Protein AF-A0AAD6LCE7-F1 (afdb_monomer_lite)

Sequence (92 aa):
MATATRVLFFMGLVVSLVSVASAISGTATYYNVYVRPTNAGVPQPCKGGSVTVKIVDRCPSPGCQATIDLSQEAFSQIADLNAGKINIDYTQ

Secondary structure (DSSP, 8-state):
-HHHHHHHHHHHHHHHH--------EEEEEEEE--S-SSTT-SS-B--S--EEEE---PPTTT-SS-----HHHHHHHB-GGG----EEEE-

Structure (mmCIF, N/CA/C/O backbone):
data_AF-A0AAD6LCE7-F1
#
_entry.id   AF-A0AAD6LCE7-F1
#
loop_
_atom_site.group_PDB
_atom_site.id
_atom_site.type_symbol
_atom_site.label_atom_id
_atom_site.label_alt_id
_atom_site.label_comp_id
_atom_site.label_asym_id
_atom_site.label_entity_id
_atom_site.label_seq_id
_atom_site.pdbx_PDB_ins_code
_atom_site.Cartn_x
_atom_site.Cartn_y
_atom_site.Cartn_z
_atom_site.occupancy
_atom_site.B_iso_or_equiv
_atom_site.auth_seq_id
_atom_site.auth_comp_id
_atom_site.auth_asym_id
_atom_site.auth_atom_id
_atom_site.pdbx_PDB_model_num
ATOM 1 N N . MET A 1 1 ? 46.910 11.308 -29.979 1.00 59.31 1 MET A N 1
ATOM 2 C CA . MET A 1 1 ? 46.293 10.049 -29.494 1.00 59.31 1 MET A CA 1
ATOM 3 C C . MET A 1 1 ? 46.070 10.031 -27.977 1.00 59.31 1 MET A C 1
ATOM 5 O O . MET A 1 1 ? 45.014 9.585 -27.567 1.00 59.31 1 MET A O 1
ATOM 9 N N . ALA A 1 2 ? 46.962 10.589 -27.143 1.00 60.25 2 ALA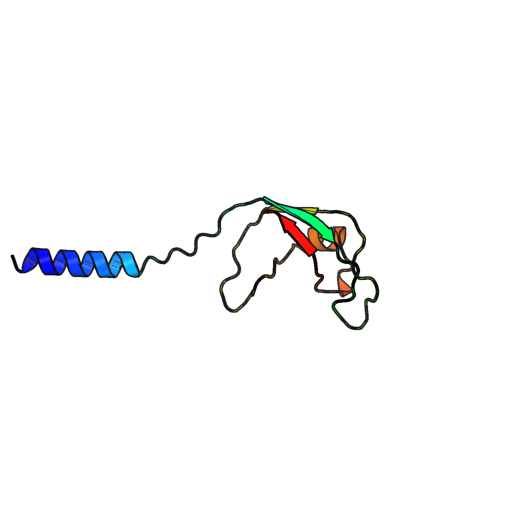 A N 1
ATOM 10 C CA . ALA A 1 2 ? 46.797 10.595 -25.677 1.00 60.25 2 ALA A CA 1
ATOM 11 C C . ALA A 1 2 ? 45.624 11.449 -25.128 1.00 60.25 2 ALA A C 1
ATOM 13 O O . ALA A 1 2 ? 45.048 11.122 -24.093 1.00 60.25 2 ALA A O 1
ATOM 14 N N . THR A 1 3 ? 45.246 12.535 -25.811 1.00 59.53 3 THR A N 1
ATOM 15 C CA . THR A 1 3 ? 44.176 13.451 -25.368 1.00 59.53 3 THR A CA 1
ATOM 16 C C . THR A 1 3 ? 42.777 12.856 -25.552 1.00 59.53 3 THR A C 1
ATOM 18 O O . THR A 1 3 ? 41.931 13.005 -24.678 1.00 59.53 3 THR A O 1
ATOM 21 N N . ALA A 1 4 ? 42.550 12.115 -26.643 1.00 61.41 4 ALA A N 1
ATOM 22 C CA . ALA A 1 4 ? 41.262 11.484 -26.944 1.00 61.41 4 ALA A CA 1
ATOM 23 C C . ALA A 1 4 ? 40.922 10.356 -25.955 1.00 61.41 4 ALA A C 1
ATOM 25 O O . ALA A 1 4 ? 39.789 10.262 -25.490 1.00 61.41 4 ALA A O 1
ATOM 26 N N . THR A 1 5 ? 41.913 9.551 -25.558 1.00 61.88 5 THR A N 1
ATOM 27 C CA . THR A 1 5 ? 41.730 8.468 -24.580 1.00 61.88 5 THR A CA 1
ATOM 28 C C . THR A 1 5 ? 41.337 8.999 -23.200 1.00 61.88 5 THR A C 1
ATOM 30 O O . THR A 1 5 ? 40.483 8.415 -22.543 1.00 61.88 5 THR A O 1
ATOM 33 N N . ARG A 1 6 ? 41.893 10.143 -22.770 1.00 66.31 6 ARG A N 1
ATOM 34 C CA . ARG A 1 6 ? 41.508 10.788 -21.502 1.00 66.31 6 ARG A CA 1
ATOM 35 C C . ARG A 1 6 ? 40.080 11.326 -21.539 1.00 66.31 6 ARG A C 1
ATOM 37 O O . ARG A 1 6 ? 39.344 11.130 -20.581 1.00 66.31 6 ARG A O 1
ATOM 44 N N . VAL A 1 7 ? 39.671 11.943 -22.648 1.00 72.31 7 VAL A N 1
ATOM 45 C CA . VAL A 1 7 ? 38.294 12.436 -22.823 1.00 72.31 7 VAL A CA 1
ATOM 46 C C . VAL A 1 7 ? 37.290 11.280 -22.810 1.00 72.31 7 VAL A C 1
ATOM 48 O O . VAL A 1 7 ? 36.261 11.381 -22.150 1.00 72.31 7 VAL A O 1
ATOM 51 N N . LEU A 1 8 ? 37.612 10.157 -23.459 1.00 69.50 8 LEU A N 1
ATOM 52 C CA . LEU A 1 8 ? 36.774 8.952 -23.460 1.00 69.50 8 LEU A CA 1
ATOM 53 C C . LEU A 1 8 ? 36.630 8.333 -22.061 1.00 69.50 8 LEU A C 1
ATOM 55 O O . LEU A 1 8 ? 35.527 7.955 -21.677 1.00 69.50 8 LEU A O 1
ATOM 59 N N . PHE A 1 9 ? 37.708 8.286 -21.272 1.00 74.00 9 PHE A N 1
ATOM 60 C CA . PHE A 1 9 ? 37.653 7.809 -19.885 1.00 74.00 9 PHE A CA 1
ATOM 61 C C . PHE A 1 9 ? 36.818 8.720 -18.978 1.00 74.00 9 PHE A C 1
ATOM 63 O O . PHE A 1 9 ? 36.013 8.223 -18.192 1.00 74.00 9 PHE A O 1
ATOM 70 N N . PHE A 1 10 ? 36.965 10.042 -19.100 1.00 72.00 10 PHE A N 1
ATOM 71 C CA . PHE A 1 10 ? 36.160 10.991 -18.326 1.00 72.00 10 PHE A CA 1
ATOM 72 C C . PHE A 1 10 ? 34.679 10.947 -18.721 1.00 72.00 10 PHE A C 1
ATOM 74 O O . PHE A 1 10 ? 33.825 10.932 -17.841 1.00 72.00 10 PHE A O 1
ATOM 81 N N . MET A 1 11 ? 34.362 10.847 -20.016 1.00 70.81 11 MET A N 1
ATOM 82 C CA . MET A 1 11 ? 32.983 10.664 -20.483 1.00 70.81 11 MET A CA 1
ATOM 83 C C . MET A 1 11 ? 32.377 9.350 -19.968 1.00 70.81 11 MET A C 1
ATOM 85 O O . MET A 1 11 ? 31.249 9.353 -19.484 1.00 70.81 11 MET A O 1
ATOM 89 N N . GLY A 1 12 ? 33.130 8.244 -19.995 1.00 69.88 12 GLY A N 1
ATOM 90 C CA . GLY A 1 12 ? 32.681 6.960 -19.445 1.00 69.88 12 GLY A CA 1
ATOM 91 C C . GLY A 1 12 ? 32.415 7.007 -17.936 1.00 69.88 12 GLY A C 1
ATOM 92 O O . GLY A 1 12 ? 31.403 6.484 -17.471 1.00 69.88 12 GLY A O 1
ATOM 93 N N . LEU A 1 13 ? 33.274 7.696 -17.177 1.00 71.19 13 LEU A N 1
ATOM 94 C CA . LEU A 1 13 ? 33.112 7.873 -15.731 1.00 71.19 13 LEU A CA 1
ATOM 95 C C . LEU A 1 13 ? 31.872 8.717 -15.401 1.00 71.19 13 LEU A C 1
ATOM 97 O O . LEU A 1 13 ? 31.105 8.358 -14.508 1.00 71.19 13 LEU A O 1
ATOM 101 N N . VAL A 1 14 ? 31.614 9.784 -16.161 1.00 68.56 14 VAL A N 1
ATOM 102 C CA . VAL A 1 14 ? 30.427 10.632 -15.969 1.00 68.56 14 VAL A CA 1
ATOM 103 C C . VAL A 1 14 ? 29.140 9.869 -16.292 1.00 68.56 14 VAL A C 1
ATOM 105 O O . VAL A 1 14 ? 28.209 9.930 -15.496 1.00 68.56 14 VAL A O 1
ATOM 108 N N . VAL A 1 15 ? 29.094 9.086 -17.378 1.00 65.88 15 VAL A N 1
ATOM 109 C CA . VAL A 1 15 ? 27.912 8.276 -17.746 1.00 65.88 15 VAL A CA 1
ATOM 110 C C . VAL A 1 15 ? 27.583 7.223 -16.680 1.00 65.88 15 VAL A C 1
ATOM 112 O O . VAL A 1 15 ? 26.412 6.983 -16.404 1.00 65.88 15 VAL A O 1
ATOM 115 N N . SER A 1 16 ? 28.592 6.642 -16.023 1.00 63.12 16 SER A N 1
ATOM 116 C CA . SER A 1 16 ? 28.374 5.659 -14.950 1.00 63.12 16 SER A CA 1
ATOM 117 C C . SER A 1 16 ? 27.842 6.255 -13.637 1.00 63.12 16 SER A C 1
ATOM 119 O O . SER A 1 16 ? 27.181 5.558 -12.868 1.00 63.12 16 SER A O 1
ATOM 121 N N . LEU A 1 17 ? 28.079 7.548 -13.385 1.00 61.31 17 LEU A N 1
ATOM 122 C CA . LEU A 1 17 ? 27.592 8.242 -12.186 1.00 61.31 17 LEU A CA 1
ATOM 123 C C . LEU A 1 17 ? 26.138 8.711 -12.317 1.00 61.31 17 LEU A C 1
ATOM 125 O O . LEU A 1 17 ? 25.483 8.942 -11.301 1.00 61.31 17 LEU A O 1
ATOM 129 N N . VAL A 1 18 ? 25.596 8.806 -13.536 1.00 62.31 18 VAL A N 1
ATOM 130 C CA . VAL A 1 18 ? 24.188 9.172 -13.766 1.00 62.31 18 VAL A CA 1
ATOM 131 C C . VAL A 1 18 ? 23.287 7.939 -13.632 1.00 62.31 18 VAL A C 1
ATOM 133 O O . VAL A 1 18 ? 22.559 7.553 -14.541 1.00 62.31 18 VAL A O 1
ATOM 136 N N . SER A 1 19 ? 23.327 7.292 -12.469 1.00 59.28 19 SER A N 1
ATOM 137 C CA . SER A 1 19 ? 22.295 6.329 -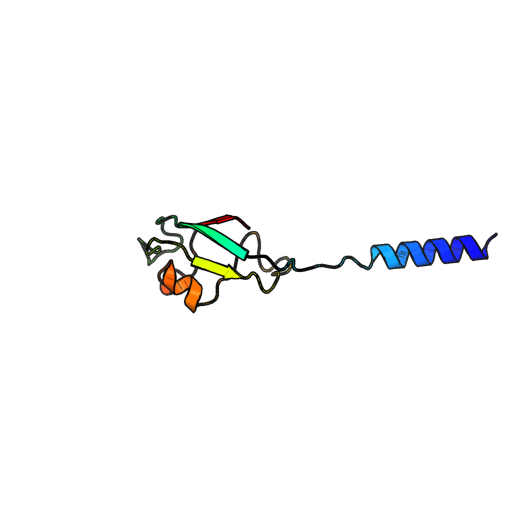12.078 1.00 59.28 19 SER A CA 1
ATOM 138 C C . SER A 1 19 ? 21.032 7.107 -11.71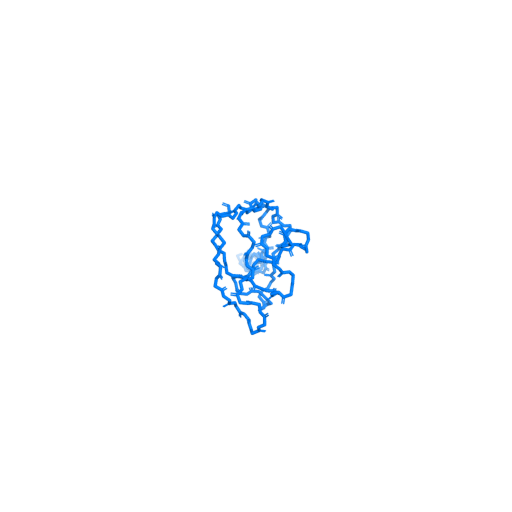7 1.00 59.28 19 SER A C 1
ATOM 140 O O . SER A 1 19 ? 20.794 7.437 -10.558 1.00 59.28 19 SER A O 1
ATOM 142 N N . VAL A 1 20 ? 20.244 7.483 -12.723 1.00 58.62 20 VAL A N 1
ATOM 143 C CA . VAL A 1 20 ? 18.980 8.189 -12.496 1.00 58.62 20 VAL A CA 1
ATOM 144 C C . VAL A 1 20 ? 17.999 7.218 -11.843 1.00 58.62 20 VAL A C 1
ATOM 146 O O . VAL A 1 20 ? 17.510 6.284 -12.477 1.00 58.62 20 VAL A O 1
ATOM 149 N N . ALA A 1 21 ? 17.698 7.437 -10.564 1.00 56.09 21 ALA A N 1
ATOM 150 C CA . ALA A 1 21 ? 16.537 6.850 -9.913 1.00 56.09 21 ALA A CA 1
ATOM 151 C C . ALA A 1 21 ? 15.284 7.560 -10.447 1.00 56.09 21 ALA A C 1
ATOM 153 O O . ALA A 1 21 ? 14.735 8.449 -9.805 1.00 56.09 21 ALA A O 1
ATOM 154 N N . SER A 1 22 ? 14.855 7.227 -11.663 1.00 59.50 22 SER A N 1
ATOM 155 C CA . SER A 1 22 ? 13.601 7.749 -12.194 1.00 59.50 22 SER A CA 1
ATOM 156 C C . SER A 1 22 ? 12.431 7.060 -11.488 1.00 59.50 22 SER A C 1
ATOM 158 O O . SER A 1 22 ? 12.268 5.838 -11.538 1.00 59.50 22 SER A O 1
ATOM 160 N N . ALA A 1 23 ? 11.620 7.849 -10.784 1.00 55.19 23 ALA A N 1
ATOM 161 C CA . ALA A 1 23 ? 10.283 7.434 -10.392 1.00 55.19 23 ALA A CA 1
ATOM 162 C C . ALA A 1 23 ? 9.410 7.464 -11.655 1.00 55.19 23 ALA A C 1
ATOM 164 O O . ALA A 1 23 ? 9.187 8.522 -12.246 1.00 55.19 23 ALA A O 1
ATOM 165 N N . ILE A 1 24 ? 8.969 6.295 -12.119 1.00 60.59 24 ILE A N 1
ATOM 166 C CA . ILE A 1 24 ? 8.050 6.198 -13.254 1.00 60.59 24 ILE A CA 1
ATOM 167 C C . ILE A 1 24 ? 6.670 6.605 -12.733 1.00 60.59 24 ILE A C 1
ATOM 169 O O . ILE A 1 24 ? 6.139 5.971 -11.822 1.00 60.59 24 ILE A O 1
ATOM 173 N N . SER A 1 25 ? 6.097 7.676 -13.282 1.00 56.88 25 SER A N 1
ATOM 174 C CA . SER A 1 25 ? 4.700 8.020 -13.010 1.00 56.88 25 SER A CA 1
ATOM 175 C C . SER A 1 25 ? 3.803 6.938 -13.616 1.00 56.88 25 SER A C 1
ATOM 177 O O . SER A 1 25 ? 3.790 6.769 -14.832 1.00 56.88 25 SER A O 1
ATOM 179 N N . GLY A 1 26 ? 3.070 6.214 -12.773 1.00 58.56 26 GLY A N 1
ATOM 180 C CA . GLY A 1 26 ? 2.151 5.142 -13.168 1.00 58.56 26 GLY A CA 1
ATOM 181 C C . GLY A 1 26 ? 0.917 5.111 -12.269 1.00 58.56 26 GLY A C 1
ATOM 182 O O . GLY A 1 26 ? 0.889 5.751 -11.215 1.00 58.56 26 GLY A O 1
ATOM 183 N N . THR A 1 27 ? -0.127 4.404 -12.687 1.00 55.31 27 THR A N 1
ATOM 184 C CA . THR A 1 27 ? -1.364 4.232 -11.913 1.00 55.31 27 THR A CA 1
ATOM 185 C C . THR A 1 27 ? -1.423 2.815 -11.372 1.00 55.31 27 THR A C 1
ATOM 187 O O . THR A 1 27 ? -1.567 1.881 -12.149 1.00 55.31 27 THR A O 1
ATOM 190 N N . ALA A 1 28 ? -1.348 2.649 -10.053 1.00 57.66 28 ALA A N 1
ATOM 191 C CA . ALA A 1 28 ? -1.528 1.341 -9.438 1.00 57.66 28 ALA A CA 1
ATOM 192 C C . ALA A 1 28 ? 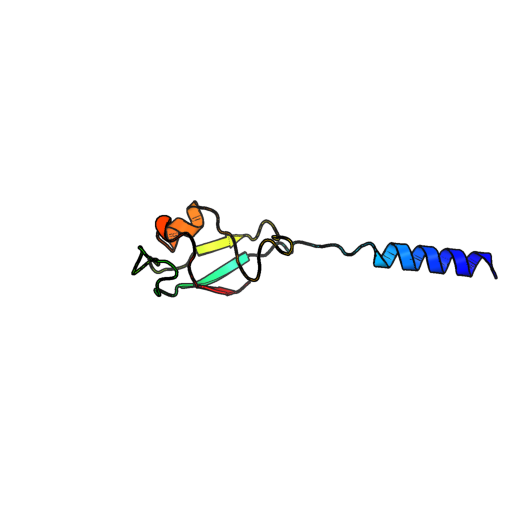-3.020 1.080 -9.195 1.00 57.66 28 ALA A C 1
ATOM 194 O O . ALA A 1 28 ? -3.711 1.889 -8.564 1.00 57.66 28 ALA A O 1
ATOM 195 N N . THR A 1 29 ? -3.502 -0.058 -9.686 1.00 56.94 29 THR A N 1
ATOM 196 C CA . THR A 1 29 ? -4.853 -0.575 -9.446 1.00 56.94 29 THR A CA 1
ATOM 197 C C . THR A 1 29 ? -4.761 -1.829 -8.580 1.00 56.94 29 THR A C 1
ATOM 199 O O . THR A 1 29 ? -4.015 -2.752 -8.903 1.00 56.94 29 THR A O 1
ATOM 202 N N . TYR A 1 30 ? -5.504 -1.873 -7.475 1.00 67.69 30 TYR A N 1
ATOM 203 C CA . TYR A 1 30 ? -5.516 -3.006 -6.541 1.00 67.69 30 TYR A CA 1
ATOM 204 C C . TYR A 1 30 ? -6.746 -3.881 -6.784 1.00 67.69 30 TYR A C 1
ATOM 206 O O . TYR A 1 30 ? -7.859 -3.361 -6.772 1.00 67.69 30 TYR A O 1
ATOM 214 N N . TYR A 1 31 ? -6.566 -5.188 -6.993 1.00 51.38 31 TYR A N 1
ATOM 215 C CA . TYR A 1 31 ? -7.667 -6.088 -7.386 1.00 51.38 31 TYR A CA 1
ATOM 216 C C . TYR A 1 31 ? -8.108 -7.045 -6.287 1.00 51.38 31 TYR A C 1
ATOM 218 O O . TYR A 1 31 ? -9.264 -7.466 -6.277 1.00 51.38 31 TYR A O 1
ATOM 226 N N . ASN A 1 32 ? -7.224 -7.386 -5.350 1.00 57.59 32 ASN A N 1
ATOM 227 C CA . ASN A 1 32 ? -7.626 -8.147 -4.183 1.00 57.59 32 ASN A CA 1
ATOM 228 C C . ASN A 1 32 ? -7.023 -7.561 -2.908 1.00 57.59 32 ASN A C 1
ATOM 230 O O . ASN A 1 32 ? -5.909 -7.039 -2.862 1.00 57.59 32 ASN A O 1
ATOM 234 N N . VAL A 1 33 ? -7.830 -7.613 -1.858 1.00 64.69 33 VAL A N 1
ATOM 235 C CA . VAL A 1 33 ? -7.450 -7.140 -0.539 1.00 64.69 33 VAL A CA 1
ATOM 236 C C . VAL A 1 33 ? -7.487 -8.359 0.370 1.00 64.69 33 VAL A C 1
ATOM 238 O O . VAL A 1 33 ? -8.554 -8.927 0.617 1.00 64.69 33 VAL A O 1
ATOM 241 N N . TYR A 1 34 ? -6.321 -8.806 0.839 1.00 65.56 34 TYR A N 1
ATOM 242 C CA . TYR A 1 34 ? -6.239 -9.990 1.688 1.00 65.56 34 TYR A CA 1
ATOM 243 C C . TYR A 1 34 ? -6.709 -9.648 3.091 1.00 65.56 34 TYR A C 1
ATOM 245 O O . TYR A 1 34 ? -6.088 -8.860 3.789 1.00 65.56 34 TYR A O 1
ATOM 253 N N . VAL A 1 35 ? -7.770 -10.301 3.553 1.00 65.56 35 VAL A N 1
ATOM 254 C CA . VAL A 1 35 ? -8.395 -10.022 4.858 1.00 65.56 35 VAL A CA 1
ATOM 255 C C . VAL A 1 35 ? -7.622 -10.599 6.056 1.00 65.56 35 VAL A C 1
ATOM 257 O O . VAL A 1 35 ? -8.126 -10.612 7.176 1.00 65.56 35 VAL A O 1
ATOM 260 N N . ARG A 1 36 ? -6.409 -11.121 5.835 1.00 67.50 36 ARG A N 1
ATOM 261 C CA . ARG A 1 36 ? -5.601 -11.755 6.883 1.00 67.50 36 ARG A CA 1
ATOM 262 C C . ARG A 1 36 ? -4.985 -10.678 7.786 1.00 67.50 36 ARG A C 1
ATOM 264 O O . ARG A 1 36 ? -4.489 -9.679 7.268 1.00 67.50 36 ARG A O 1
ATOM 271 N N . PRO A 1 37 ? -4.968 -10.884 9.112 1.00 66.06 37 PRO A N 1
ATOM 272 C CA . PRO A 1 37 ? -4.333 -9.950 10.025 1.00 66.06 37 PRO A CA 1
ATOM 273 C C . PRO A 1 37 ? -2.828 -9.888 9.760 1.00 66.06 37 PRO A C 1
ATOM 275 O O . PRO A 1 37 ? -2.151 -10.911 9.653 1.00 66.06 37 PRO A O 1
ATOM 278 N N . THR A 1 38 ? -2.319 -8.669 9.664 1.00 71.56 38 THR A N 1
ATOM 279 C CA . THR A 1 38 ? -0.892 -8.341 9.552 1.00 71.56 38 THR A CA 1
ATOM 280 C C . THR A 1 38 ? -0.285 -7.931 10.893 1.00 71.56 38 THR A C 1
ATOM 282 O O . THR A 1 38 ? 0.933 -7.953 11.022 1.00 71.56 38 THR A O 1
ATOM 285 N N . ASN A 1 39 ? -1.117 -7.582 11.886 1.00 72.12 39 ASN A N 1
ATOM 286 C CA . ASN A 1 39 ? -0.711 -7.087 13.202 1.00 72.12 39 ASN A CA 1
ATOM 287 C C . ASN A 1 39 ? -1.635 -7.600 14.325 1.00 72.12 39 ASN A C 1
ATOM 289 O O . ASN A 1 39 ? -2.789 -7.965 14.087 1.00 72.12 39 ASN A O 1
ATOM 293 N N . ALA A 1 40 ? -1.132 -7.598 15.565 1.00 69.50 40 ALA A N 1
ATOM 294 C CA . ALA A 1 40 ? -1.917 -7.920 16.756 1.00 69.50 40 ALA A CA 1
ATOM 295 C C . ALA A 1 40 ? -2.851 -6.748 17.109 1.00 69.50 40 ALA A C 1
ATOM 297 O O . ALA A 1 40 ? -2.384 -5.642 17.358 1.00 69.50 40 ALA A O 1
ATOM 298 N N . GLY A 1 41 ? -4.165 -6.988 17.125 1.00 77.19 41 GLY A N 1
ATOM 299 C CA . GLY A 1 41 ? -5.175 -5.995 17.527 1.00 77.19 41 GLY A CA 1
ATOM 300 C C . GLY A 1 41 ? -6.231 -5.683 16.467 1.00 77.19 41 GLY A C 1
ATOM 301 O O . GLY A 1 41 ? -7.309 -5.220 16.821 1.00 77.19 41 GLY A O 1
ATOM 302 N N . VAL A 1 42 ? -5.979 -6.011 15.195 1.00 83.06 42 VAL A N 1
ATOM 303 C CA . VAL A 1 42 ? -6.962 -5.840 14.113 1.00 83.06 42 VAL A CA 1
ATOM 304 C C . VAL A 1 42 ? -7.151 -7.177 13.382 1.00 83.06 42 VAL A C 1
ATOM 306 O O . VAL A 1 42 ? -6.429 -7.463 12.428 1.00 83.06 42 VAL A O 1
ATOM 309 N N . PRO A 1 43 ? -8.086 -8.039 13.837 1.00 79.88 43 PRO A N 1
ATOM 310 C CA . PRO A 1 43 ? -8.249 -9.392 13.297 1.00 79.88 43 PRO A CA 1
ATOM 311 C C . PRO A 1 43 ? -8.738 -9.411 11.843 1.00 79.88 43 PRO A C 1
ATOM 313 O O . PRO A 1 43 ? -8.441 -10.357 11.118 1.00 79.88 43 PRO A O 1
ATOM 316 N N . GLN A 1 44 ? -9.451 -8.365 11.414 1.00 85.19 44 GLN A N 1
ATOM 317 C CA . GLN A 1 44 ? -9.965 -8.220 10.055 1.00 85.19 44 GLN A CA 1
ATOM 318 C C . GLN A 1 44 ? -9.664 -6.804 9.532 1.00 85.19 44 GLN A C 1
ATOM 320 O O . GLN A 1 44 ? -10.542 -5.943 9.538 1.00 85.19 44 GLN A O 1
ATOM 325 N N . PRO A 1 45 ? -8.412 -6.525 9.124 1.00 86.81 45 PRO A N 1
ATOM 326 C CA . PRO A 1 45 ? -7.976 -5.162 8.826 1.00 86.81 45 PRO A CA 1
ATOM 327 C C . PRO A 1 45 ? -8.559 -4.610 7.528 1.00 86.81 45 PRO A C 1
ATOM 329 O O . PRO A 1 45 ? -8.573 -3.401 7.332 1.00 86.81 45 PRO A O 1
ATOM 332 N N . CYS A 1 46 ? -9.048 -5.476 6.647 1.00 89.06 46 CYS A N 1
ATOM 333 C CA . CYS A 1 46 ? -9.482 -5.107 5.310 1.00 89.06 46 CYS A CA 1
ATOM 334 C C . CYS A 1 46 ? -10.997 -4.927 5.249 1.00 89.06 46 CYS A C 1
ATOM 336 O O . CYS A 1 46 ? -11.754 -5.791 5.694 1.00 89.06 46 CYS A O 1
ATOM 338 N N . LYS A 1 47 ? -11.433 -3.824 4.639 1.00 87.19 47 LYS A N 1
ATOM 339 C CA . LYS A 1 47 ? -12.852 -3.480 4.450 1.00 87.19 47 LYS A CA 1
ATOM 340 C C . LYS A 1 47 ? -13.464 -4.129 3.202 1.00 87.19 47 LYS A C 1
ATOM 342 O O . LYS A 1 47 ? -14.679 -4.114 3.041 1.00 87.19 47 LYS A O 1
ATOM 347 N N . GLY A 1 48 ? -12.627 -4.722 2.347 1.00 80.94 48 GLY A N 1
ATOM 348 C CA . GLY A 1 48 ? -13.008 -5.162 1.006 1.00 80.94 48 GLY A CA 1
ATOM 349 C C . GLY A 1 48 ? -13.015 -4.002 0.004 1.00 80.94 48 GLY A C 1
ATOM 350 O O . GLY A 1 48 ? -12.870 -2.842 0.380 1.00 80.94 48 GLY A O 1
ATOM 351 N N . GLY A 1 49 ? -13.162 -4.324 -1.283 1.00 82.25 49 GLY A N 1
ATOM 352 C CA . GLY A 1 49 ? -13.143 -3.342 -2.371 1.00 82.25 49 GLY A CA 1
ATOM 353 C C . GLY A 1 49 ? -11.750 -3.080 -2.947 1.00 82.25 49 GLY A C 1
ATOM 354 O O . GLY A 1 49 ? -10.826 -3.866 -2.759 1.00 82.25 49 GLY A O 1
ATOM 355 N N . SER A 1 50 ? -11.624 -1.983 -3.688 1.00 85.75 50 SER A N 1
ATOM 356 C CA . SER A 1 50 ? -10.422 -1.605 -4.436 1.00 85.75 50 SER A CA 1
ATOM 357 C C . SER A 1 50 ? -10.292 -0.088 -4.498 1.00 85.75 50 SER A C 1
ATOM 359 O O . SER A 1 50 ? -11.299 0.609 -4.610 1.00 85.75 50 SER A O 1
ATOM 361 N N . VAL A 1 51 ? -9.060 0.417 -4.514 1.00 86.94 51 VAL A N 1
ATOM 362 C CA . VAL A 1 51 ? -8.759 1.834 -4.758 1.00 86.94 51 VAL A CA 1
ATOM 363 C C . VAL A 1 51 ? -7.845 1.953 -5.978 1.00 86.94 51 VAL A C 1
ATOM 365 O O . VAL A 1 51 ? -7.017 1.081 -6.227 1.00 86.94 51 VAL A O 1
ATOM 368 N N . THR A 1 52 ? -8.011 3.007 -6.774 1.00 87.94 52 THR A N 1
ATOM 369 C CA . THR A 1 52 ? -7.071 3.355 -7.852 1.00 87.94 52 THR A CA 1
ATOM 370 C C . THR A 1 52 ? -6.276 4.564 -7.402 1.00 87.94 52 THR A C 1
ATOM 372 O O . THR A 1 52 ? -6.864 5.571 -7.004 1.00 87.94 52 THR A O 1
ATOM 375 N N . VAL A 1 53 ? -4.949 4.476 -7.448 1.00 86.19 53 VAL A N 1
ATOM 376 C CA . VAL A 1 53 ? -4.065 5.557 -7.000 1.00 86.19 53 VAL A CA 1
ATOM 377 C C . VAL A 1 53 ? -3.013 5.868 -8.051 1.00 86.19 53 VAL A C 1
ATOM 379 O O . VAL A 1 53 ? -2.601 5.015 -8.838 1.00 86.19 53 VAL A O 1
ATOM 382 N N . LYS A 1 54 ? -2.541 7.111 -8.045 1.00 86.38 54 LYS A N 1
ATOM 383 C CA . LYS A 1 54 ? -1.382 7.523 -8.830 1.00 86.38 54 LYS A CA 1
ATOM 384 C C . LYS A 1 54 ? -0.123 7.351 -7.985 1.00 86.38 54 LYS A C 1
ATOM 386 O O . LYS A 1 54 ? -0.066 7.856 -6.868 1.00 86.38 54 LYS A O 1
ATOM 391 N N . ILE A 1 55 ? 0.891 6.694 -8.534 1.00 84.88 55 ILE A N 1
ATOM 392 C CA . ILE A 1 55 ? 2.224 6.641 -7.932 1.00 84.88 55 ILE A CA 1
ATOM 393 C C . ILE A 1 55 ? 2.890 7.998 -8.167 1.00 84.88 55 ILE A C 1
ATOM 395 O O . ILE A 1 55 ? 3.095 8.403 -9.314 1.00 84.88 55 ILE A O 1
ATOM 399 N N . VAL A 1 56 ? 3.179 8.715 -7.081 1.00 83.12 56 VAL A N 1
ATOM 400 C CA . VAL A 1 56 ? 3.742 10.077 -7.123 1.00 83.12 56 VAL A CA 1
ATOM 401 C C . VAL A 1 56 ? 5.224 10.136 -6.777 1.00 83.12 56 VAL A C 1
ATOM 403 O O . VAL A 1 56 ? 5.882 11.095 -7.165 1.00 83.12 56 VAL A O 1
ATOM 406 N N . ASP A 1 57 ? 5.750 9.124 -6.086 1.00 81.00 57 ASP A N 1
ATOM 407 C CA . ASP A 1 57 ? 7.155 9.067 -5.700 1.00 81.00 57 ASP A CA 1
ATOM 408 C C . ASP A 1 57 ? 7.641 7.618 -5.577 1.00 81.00 57 ASP A C 1
ATOM 410 O O . ASP A 1 57 ? 6.847 6.682 -5.430 1.00 81.00 57 ASP A O 1
ATOM 414 N N . ARG A 1 58 ? 8.958 7.433 -5.650 1.00 81.94 58 ARG A N 1
ATOM 415 C CA . ARG A 1 58 ? 9.624 6.159 -5.402 1.00 81.94 58 ARG A CA 1
ATOM 416 C C . ARG A 1 58 ? 10.350 6.237 -4.069 1.00 81.94 58 ARG A C 1
ATOM 418 O O . ARG A 1 58 ? 11.319 6.972 -3.929 1.00 81.94 58 ARG A O 1
ATOM 425 N N . CYS A 1 59 ? 9.962 5.380 -3.134 1.00 79.19 59 CYS A N 1
ATOM 426 C CA . CYS A 1 59 ? 10.697 5.239 -1.886 1.00 79.19 59 CYS A CA 1
ATOM 427 C C . CYS A 1 59 ? 12.087 4.608 -2.138 1.00 79.19 59 CYS A C 1
ATOM 429 O O . CYS A 1 59 ? 12.169 3.505 -2.699 1.00 79.19 59 CYS A O 1
ATOM 431 N N . PRO A 1 60 ? 13.192 5.290 -1.777 1.00 78.12 60 PRO A N 1
ATOM 432 C CA . PRO A 1 60 ? 14.539 4.781 -1.996 1.00 78.12 60 PRO A CA 1
ATOM 433 C C . PRO A 1 60 ? 14.902 3.670 -0.998 1.00 78.12 60 PRO A C 1
ATOM 435 O O . PRO A 1 60 ? 14.454 3.646 0.149 1.00 78.12 60 PRO A O 1
ATOM 438 N N . SER A 1 61 ? 15.766 2.746 -1.425 1.00 75.75 61 SER A N 1
ATOM 439 C CA . SER A 1 61 ? 16.346 1.726 -0.540 1.00 75.75 61 SER A CA 1
ATOM 440 C C . SER A 1 61 ? 17.188 2.387 0.565 1.00 75.75 61 SER A C 1
ATOM 442 O O . SER A 1 61 ? 17.927 3.323 0.252 1.00 75.75 61 SER A O 1
ATOM 444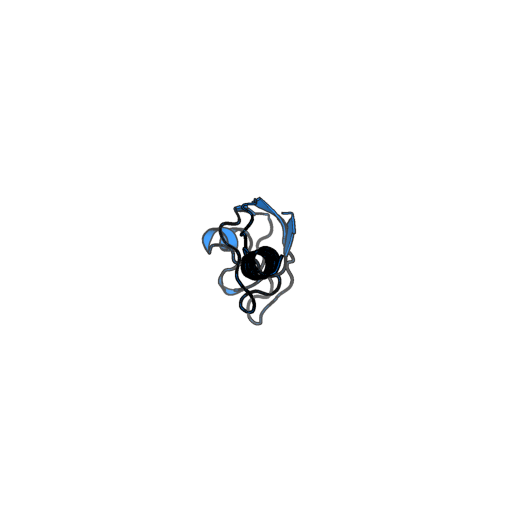 N N . PRO A 1 62 ? 17.141 1.910 1.827 1.00 73.94 62 PRO A N 1
ATOM 445 C CA . PRO A 1 62 ? 16.474 0.692 2.314 1.00 73.94 62 PRO A CA 1
ATOM 446 C C . PRO A 1 62 ? 15.050 0.907 2.860 1.00 73.94 62 PRO A C 1
ATOM 448 O O . PRO A 1 62 ? 14.482 -0.026 3.421 1.00 73.94 62 PRO A O 1
ATOM 451 N N . GLY A 1 63 ? 14.485 2.114 2.732 1.00 68.12 63 GLY A N 1
ATOM 452 C CA . GLY A 1 63 ? 13.275 2.538 3.448 1.00 68.12 63 GLY A CA 1
ATOM 453 C C . GLY A 1 63 ? 12.007 1.758 3.098 1.00 68.12 63 GLY A C 1
ATOM 454 O O . GLY A 1 63 ? 11.160 1.564 3.964 1.00 68.12 63 GLY A O 1
ATOM 455 N N . CYS A 1 64 ? 11.901 1.253 1.866 1.00 72.25 64 CYS A N 1
ATOM 456 C CA . CYS A 1 64 ? 10.760 0.461 1.418 1.00 72.25 64 CYS A CA 1
ATOM 457 C C . CYS A 1 64 ? 11.239 -0.724 0.580 1.00 72.25 64 CYS A C 1
ATOM 459 O O . CYS A 1 64 ? 11.777 -0.555 -0.515 1.00 72.25 64 CYS A O 1
ATOM 461 N N . GLN A 1 65 ? 11.036 -1.939 1.086 1.00 69.06 65 GLN A N 1
ATOM 462 C CA . GLN A 1 65 ? 11.240 -3.167 0.322 1.00 69.06 65 GLN A CA 1
ATOM 463 C C . GLN A 1 65 ? 9.871 -3.738 -0.037 1.00 69.06 65 GLN A C 1
ATOM 465 O O . GLN A 1 65 ? 9.191 -4.306 0.813 1.00 69.06 65 GLN A O 1
ATOM 470 N N . ALA A 1 66 ? 9.467 -3.546 -1.296 1.00 70.62 66 ALA A N 1
ATOM 471 C CA . ALA A 1 66 ? 8.198 -4.031 -1.848 1.00 70.62 66 ALA A CA 1
ATOM 472 C C . ALA A 1 66 ? 6.930 -3.522 -1.123 1.00 70.62 66 ALA A C 1
ATOM 474 O O . ALA A 1 66 ? 5.900 -4.192 -1.126 1.00 70.62 66 ALA A O 1
ATOM 475 N N . THR A 1 67 ? 6.992 -2.335 -0.511 1.00 79.38 67 THR A N 1
ATOM 476 C CA . THR A 1 67 ? 5.838 -1.670 0.109 1.00 79.38 67 THR A CA 1
ATOM 477 C C . THR A 1 67 ? 5.426 -0.444 -0.696 1.00 79.38 67 THR A C 1
ATOM 479 O O . THR A 1 67 ? 6.277 0.319 -1.153 1.00 79.38 67 THR A O 1
ATOM 482 N N . ILE A 1 68 ? 4.115 -0.264 -0.865 1.00 84.44 68 ILE A N 1
ATOM 483 C CA . ILE A 1 68 ? 3.525 0.949 -1.429 1.00 84.44 68 ILE A CA 1
ATOM 484 C C . ILE A 1 68 ? 2.883 1.715 -0.277 1.00 84.44 68 ILE A C 1
ATOM 486 O O . ILE A 1 68 ? 1.963 1.202 0.360 1.00 84.44 68 ILE A O 1
ATOM 490 N N . ASP A 1 69 ? 3.358 2.933 -0.031 1.00 86.75 69 ASP A N 1
ATOM 491 C CA . ASP A 1 69 ? 2.745 3.821 0.950 1.00 86.75 69 ASP A CA 1
ATOM 492 C C . ASP A 1 69 ? 1.577 4.554 0.298 1.00 86.75 69 ASP A C 1
ATOM 494 O O . ASP A 1 69 ? 1.732 5.354 -0.628 1.00 86.75 69 ASP A O 1
ATOM 498 N N . LEU A 1 70 ? 0.378 4.226 0.765 1.00 88.88 70 LEU A N 1
ATOM 499 C CA . LEU A 1 70 ? -0.843 4.902 0.360 1.00 88.88 70 LEU A CA 1
ATOM 500 C C . LEU A 1 70 ? -1.046 6.148 1.216 1.00 88.88 70 LEU A C 1
ATOM 502 O O . LEU A 1 70 ? -0.707 6.166 2.400 1.00 88.88 70 LEU A O 1
ATOM 506 N N . SER A 1 71 ? -1.674 7.171 0.633 1.00 91.25 71 SER A N 1
ATOM 507 C CA . SER A 1 71 ? -2.199 8.266 1.442 1.00 91.25 71 SER A CA 1
ATOM 508 C C . SER A 1 71 ? -3.221 7.721 2.444 1.00 91.25 71 SER A C 1
ATOM 510 O O . SER A 1 71 ? -3.871 6.695 2.200 1.00 91.25 71 SER A O 1
ATOM 512 N N . GLN A 1 72 ? -3.384 8.408 3.572 1.00 93.38 72 GLN A N 1
ATOM 513 C CA . GLN A 1 72 ? -4.307 7.979 4.620 1.00 93.38 72 GLN A CA 1
ATOM 514 C C . GLN A 1 72 ? -5.740 7.840 4.087 1.00 93.38 72 GLN A C 1
ATOM 516 O O . GLN A 1 72 ? -6.454 6.902 4.445 1.00 93.38 72 GLN A O 1
ATOM 521 N N . GLU A 1 73 ? -6.142 8.727 3.176 1.00 92.69 73 GLU A N 1
ATOM 522 C CA . GLU A 1 73 ? -7.451 8.710 2.529 1.00 92.69 73 GLU A CA 1
ATOM 523 C C . GLU A 1 73 ? -7.625 7.444 1.685 1.00 92.69 73 GLU A C 1
ATOM 525 O O . GLU A 1 73 ? -8.627 6.747 1.836 1.00 92.69 73 GLU A O 1
ATOM 530 N N . ALA A 1 74 ? -6.643 7.102 0.845 1.00 91.75 74 ALA A N 1
ATOM 531 C CA . ALA A 1 74 ? -6.689 5.901 0.013 1.00 91.75 74 ALA A CA 1
ATOM 532 C C . ALA A 1 74 ? -6.648 4.616 0.854 1.00 91.75 74 ALA A C 1
ATOM 534 O O . ALA A 1 74 ? -7.426 3.694 0.606 1.00 91.75 74 ALA A O 1
ATOM 535 N N . PHE A 1 75 ? -5.801 4.564 1.886 1.00 92.19 75 PHE A N 1
ATOM 536 C CA . PHE A 1 75 ? -5.728 3.414 2.788 1.00 92.19 75 PHE A CA 1
ATOM 537 C C . PHE A 1 75 ? -7.049 3.208 3.539 1.00 92.19 75 PHE A C 1
ATOM 539 O O . PHE A 1 75 ? -7.540 2.084 3.635 1.00 92.19 75 PHE A O 1
ATOM 546 N N . SER A 1 76 ? -7.679 4.294 4.002 1.00 92.94 76 SER A N 1
ATOM 547 C CA . SER A 1 76 ? -8.949 4.231 4.734 1.00 92.94 76 SER A CA 1
ATOM 548 C C . SER A 1 76 ? -10.112 3.658 3.913 1.00 92.94 76 SER A C 1
ATOM 550 O O . SER A 1 76 ? -11.077 3.166 4.508 1.00 92.94 76 SER A O 1
ATOM 552 N N . GLN A 1 77 ? -10.026 3.685 2.575 1.00 91.88 77 GLN A N 1
ATOM 553 C CA . GLN A 1 77 ? -11.029 3.086 1.689 1.00 91.88 77 GLN A CA 1
ATOM 554 C C . GLN A 1 77 ? -10.954 1.556 1.674 1.00 91.88 77 GLN A C 1
ATOM 556 O O . GLN A 1 77 ? -11.986 0.907 1.538 1.00 91.88 77 GLN A O 1
ATOM 561 N N . ILE A 1 78 ? -9.763 0.978 1.852 1.00 90.56 78 ILE A N 1
ATOM 562 C CA . ILE A 1 78 ? -9.541 -0.473 1.735 1.00 90.56 78 ILE A CA 1
ATOM 563 C C . ILE A 1 78 ? -9.248 -1.162 3.076 1.00 90.56 78 ILE A C 1
ATOM 565 O O . ILE A 1 78 ? -9.408 -2.380 3.178 1.00 90.56 78 ILE A O 1
ATOM 569 N N . ALA A 1 79 ? -8.869 -0.416 4.120 1.00 91.44 79 ALA A N 1
ATOM 570 C CA . ALA A 1 79 ? -8.508 -0.967 5.425 1.00 91.44 79 ALA A CA 1
ATOM 571 C C . ALA A 1 79 ? -8.793 -0.043 6.623 1.00 91.44 79 ALA A C 1
ATOM 573 O O . ALA A 1 79 ? -9.055 1.156 6.490 1.00 91.44 79 ALA A O 1
ATOM 574 N N . ASP A 1 80 ? -8.777 -0.629 7.819 1.00 90.25 80 ASP A N 1
ATOM 575 C CA . ASP A 1 80 ? -8.734 0.078 9.099 1.00 90.25 80 ASP A CA 1
ATOM 576 C C . ASP A 1 80 ? -7.363 0.742 9.278 1.00 90.25 80 ASP A C 1
ATOM 578 O O . ASP A 1 80 ? -6.332 0.075 9.229 1.00 90.25 80 ASP A O 1
ATOM 582 N N . LEU A 1 81 ? -7.350 2.053 9.525 1.00 90.81 81 LEU A N 1
ATOM 583 C CA . LEU A 1 81 ? -6.130 2.827 9.758 1.00 90.81 81 LEU A CA 1
ATOM 584 C C . LEU A 1 81 ? -5.298 2.285 10.931 1.00 90.81 81 LEU A C 1
ATOM 586 O O . LEU A 1 81 ? -4.071 2.344 10.882 1.00 90.81 81 LEU A O 1
ATOM 590 N N . ASN A 1 82 ? -5.941 1.701 11.946 1.00 89.75 82 ASN A N 1
ATOM 591 C CA . ASN A 1 82 ? -5.262 1.091 13.091 1.00 89.75 82 ASN A CA 1
ATOM 592 C C . ASN A 1 82 ? -4.469 -0.164 12.710 1.00 89.75 82 ASN A C 1
ATOM 594 O O . ASN A 1 82 ? -3.586 -0.582 13.454 1.00 89.75 82 ASN A O 1
ATOM 598 N N . ALA A 1 83 ? -4.758 -0.771 11.554 1.00 89.12 83 ALA A N 1
ATOM 599 C CA . ALA A 1 83 ? -3.978 -1.895 11.058 1.00 89.12 83 ALA A CA 1
ATOM 600 C C . ALA A 1 83 ? -2.563 -1.470 10.650 1.00 89.12 83 ALA A C 1
ATOM 602 O O . ALA A 1 83 ? -1.655 -2.296 10.710 1.00 89.12 83 ALA A O 1
ATOM 603 N N . GLY A 1 84 ? -2.375 -0.221 10.201 1.00 87.94 84 GLY A N 1
ATOM 604 C CA . GLY A 1 84 ? -1.098 0.375 9.782 1.00 87.94 84 GLY A CA 1
ATOM 605 C C . GLY A 1 84 ? -0.459 -0.219 8.518 1.00 87.94 84 GLY A C 1
ATOM 606 O O . GLY A 1 84 ? 0.243 0.479 7.796 1.00 87.94 84 GLY A O 1
ATOM 607 N N . LYS A 1 85 ? -0.698 -1.500 8.224 1.00 87.19 85 LYS A N 1
ATOM 608 C CA . LYS A 1 85 ? -0.175 -2.228 7.065 1.00 87.19 85 LYS A CA 1
ATOM 609 C C . LYS A 1 85 ? -1.115 -3.372 6.716 1.00 87.19 85 LYS A C 1
ATOM 611 O O . LYS A 1 85 ? -1.613 -4.032 7.619 1.00 87.19 85 LYS A O 1
ATOM 616 N N . ILE A 1 86 ? -1.321 -3.651 5.435 1.00 86.62 86 ILE A N 1
ATOM 617 C CA . ILE A 1 86 ? -2.073 -4.819 4.950 1.00 86.62 86 ILE A CA 1
ATOM 618 C C . ILE A 1 86 ? -1.344 -5.466 3.770 1.00 86.62 86 ILE A C 1
ATOM 620 O O . ILE A 1 86 ? -0.501 -4.826 3.142 1.00 86.62 86 ILE A O 1
ATOM 624 N N . ASN A 1 87 ? -1.677 -6.722 3.469 1.00 86.12 87 ASN A N 1
ATOM 625 C CA . ASN A 1 87 ? -1.245 -7.383 2.240 1.00 86.12 87 ASN A CA 1
ATOM 626 C C . ASN A 1 87 ? -2.325 -7.228 1.164 1.00 86.12 87 ASN A C 1
ATOM 628 O O . ASN A 1 87 ? -3.521 -7.337 1.442 1.00 86.12 87 ASN A O 1
ATOM 632 N N . ILE A 1 88 ? -1.891 -7.000 -0.067 1.00 83.19 88 ILE A N 1
ATOM 633 C CA . ILE A 1 88 ? -2.732 -6.690 -1.226 1.00 83.19 88 ILE A CA 1
ATOM 634 C C . ILE A 1 88 ? -2.085 -7.271 -2.480 1.00 83.19 88 ILE A C 1
ATOM 636 O O . ILE A 1 88 ? -0.856 -7.286 -2.560 1.00 83.19 88 ILE A O 1
ATOM 640 N N . ASP A 1 89 ? -2.887 -7.661 -3.470 1.00 84.00 89 ASP A N 1
ATOM 641 C CA . ASP A 1 89 ? -2.390 -7.765 -4.843 1.00 84.00 89 ASP A CA 1
ATOM 642 C C . ASP A 1 89 ? -2.708 -6.494 -5.614 1.00 84.00 89 ASP A C 1
ATOM 644 O O . ASP A 1 89 ? -3.764 -5.862 -5.472 1.00 84.00 89 ASP A O 1
ATOM 648 N N . TYR A 1 90 ? -1.764 -6.136 -6.472 1.00 80.44 90 TYR A N 1
ATOM 649 C CA . TYR A 1 90 ? -1.813 -4.921 -7.255 1.00 80.44 90 TYR A CA 1
ATOM 650 C C . TYR A 1 90 ? -1.322 -5.151 -8.672 1.00 80.44 90 TYR A C 1
ATOM 652 O O . TYR A 1 90 ? -0.583 -6.088 -8.970 1.00 80.44 90 TYR A O 1
ATOM 660 N N . THR A 1 91 ? -1.731 -4.255 -9.553 1.00 78.69 91 THR A N 1
ATOM 661 C CA . THR A 1 91 ? -1.246 -4.149 -10.924 1.00 78.69 91 THR A CA 1
ATOM 662 C C . THR A 1 91 ? -0.837 -2.702 -11.160 1.00 78.69 91 THR A C 1
ATOM 664 O O . THR A 1 91 ? -1.520 -1.787 -10.698 1.00 78.69 91 THR A O 1
ATOM 667 N N . GLN A 1 92 ? 0.304 -2.508 -11.817 1.00 71.88 92 GLN A N 1
ATOM 668 C CA . GLN A 1 92 ? 0.894 -1.204 -12.131 1.00 71.88 92 GLN A CA 1
ATOM 669 C C . GLN A 1 92 ? 0.636 -0.824 -13.589 1.00 71.88 92 GLN A C 1
ATOM 671 O O . GLN A 1 92 ? 0.598 -1.754 -14.425 1.00 71.88 92 GLN A O 1
#

Radius of gyration: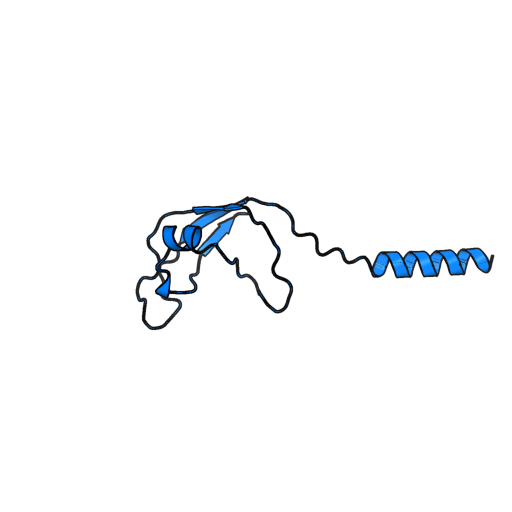 21.03 Å; chains: 1; bounding box: 60×25×47 Å

pLDDT: mean 75.21, std 11.94, range [51.38, 93.38]

Organism: NCBI:txid444605

Foldseek 3Di:
DVVVVVVVVVVVVVVVVPPDPDDDWDKKKFDDFDQPQPDPPRRGFFPDDIDIDIDDDDDDPPPDDPDDDDDPVRSVVTGDVVSVDGDTDMDD

InterPro domains:
  IPR009009 RlpA-like protein, double-psi beta-barrel domain [PF03330] (42-90)
  IPR036908 RlpA-like domain superfamily [G3DSA:2.40.40.10] (38-92)
  IPR036908 RlpA-like domain superfamily [SSF50685] (16-91)
  IPR044206 EG45-like domain containing protein, plant [PTHR47295] (37-92)